Protein AF-A0AA37P7M8-F1 (afdb_monomer_lite)

Structure (mmCIF, N/CA/C/O backbone):
data_AF-A0AA37P7M8-F1
#
_entry.id   AF-A0AA37P7M8-F1
#
loop_
_atom_site.group_PDB
_atom_site.id
_atom_site.type_symbol
_atom_site.label_atom_id
_atom_site.label_alt_id
_atom_site.label_comp_id
_atom_site.label_asym_id
_atom_site.label_entity_id
_atom_site.label_seq_id
_atom_site.pdbx_PDB_ins_code
_atom_site.Cartn_x
_atom_site.Cartn_y
_atom_site.Cartn_z
_atom_site.occupancy
_atom_site.B_iso_or_equiv
_atom_site.auth_seq_id
_atom_site.auth_comp_id
_atom_site.auth_asym_id
_atom_site.auth_atom_id
_atom_site.pdbx_PDB_model_num
ATOM 1 N N . MET A 1 1 ? -0.727 5.115 20.073 1.00 89.38 1 MET A N 1
ATOM 2 C CA . MET A 1 1 ? -0.072 3.844 19.714 1.00 89.38 1 MET A CA 1
ATOM 3 C C . MET A 1 1 ? 0.601 4.039 18.370 1.00 89.38 1 MET A C 1
ATOM 5 O O . MET A 1 1 ? -0.051 4.574 17.479 1.00 89.38 1 MET A O 1
ATOM 9 N N . HIS A 1 2 ? 1.884 3.705 18.242 1.00 94.12 2 HIS A N 1
ATOM 10 C CA . HIS A 1 2 ? 2.540 3.654 16.936 1.00 94.12 2 HIS A CA 1
ATOM 11 C C . HIS A 1 2 ? 2.266 2.283 16.298 1.00 94.12 2 HIS A C 1
ATOM 13 O O . HIS A 1 2 ? 2.020 1.320 17.020 1.00 94.12 2 HIS A O 1
ATOM 19 N N . SER A 1 3 ? 2.297 2.163 14.968 1.00 91.62 3 SER A N 1
ATOM 20 C CA . SER A 1 3 ? 1.986 0.886 14.294 1.00 91.62 3 SER A CA 1
ATOM 21 C C . SER A 1 3 ? 2.922 -0.255 14.703 1.00 91.62 3 SER A C 1
ATOM 23 O O . SER A 1 3 ? 2.508 -1.404 14.713 1.00 91.62 3 SER A O 1
ATOM 25 N N . VAL A 1 4 ? 4.154 0.062 15.110 1.00 94.56 4 VAL A N 1
ATOM 26 C CA . VAL A 1 4 ? 5.128 -0.916 15.640 1.00 94.56 4 VAL A CA 1
ATOM 27 C C . VAL A 1 4 ? 4.699 -1.559 16.961 1.00 94.56 4 VAL A C 1
ATOM 29 O O . VAL A 1 4 ? 5.181 -2.637 17.290 1.00 94.56 4 VAL A O 1
ATOM 32 N N . ASP A 1 5 ? 3.812 -0.904 17.712 1.00 95.75 5 ASP A N 1
ATOM 33 C CA . ASP A 1 5 ? 3.288 -1.411 18.982 1.00 95.75 5 ASP A CA 1
ATOM 34 C C . ASP A 1 5 ? 1.967 -2.173 18.786 1.00 95.75 5 ASP A C 1
ATOM 36 O O . ASP A 1 5 ? 1.519 -2.873 19.693 1.00 95.75 5 ASP A O 1
ATOM 40 N N . PHE A 1 6 ? 1.326 -2.033 17.617 1.00 95.88 6 PHE A N 1
ATOM 41 C CA . PHE A 1 6 ? 0.096 -2.746 17.295 1.00 95.88 6 PHE A CA 1
ATOM 42 C C . PHE A 1 6 ? 0.406 -4.216 17.012 1.00 95.88 6 PHE A C 1
ATOM 44 O O . PHE A 1 6 ? 1.226 -4.537 16.154 1.00 95.88 6 PHE A O 1
ATOM 51 N N . ARG A 1 7 ? -0.273 -5.114 17.728 1.00 95.94 7 ARG A N 1
ATOM 52 C CA . ARG A 1 7 ? -0.126 -6.566 17.554 1.00 95.94 7 ARG A CA 1
ATOM 53 C C . ARG A 1 7 ? -1.306 -7.185 16.829 1.00 95.94 7 ARG A C 1
ATOM 55 O O . ARG A 1 7 ? -1.108 -8.004 15.941 1.00 95.94 7 ARG A O 1
ATOM 62 N N . ASN A 1 8 ? -2.509 -6.848 17.278 1.00 96.69 8 ASN A N 1
ATOM 63 C CA . ASN A 1 8 ? -3.779 -7.281 16.714 1.00 96.69 8 ASN A CA 1
ATOM 64 C C . ASN A 1 8 ? -4.918 -6.449 17.327 1.00 96.69 8 ASN A C 1
ATOM 66 O O . ASN A 1 8 ? -4.778 -5.866 18.406 1.00 96.69 8 ASN A O 1
ATOM 70 N N . ALA A 1 9 ? -6.070 -6.442 16.672 1.00 97.62 9 ALA A N 1
ATOM 71 C CA . ALA A 1 9 ? -7.250 -5.713 17.110 1.00 97.62 9 ALA A CA 1
ATOM 72 C C . ALA A 1 9 ? -7.964 -6.359 18.308 1.00 97.62 9 ALA A C 1
ATOM 74 O O . ALA A 1 9 ? -8.671 -5.664 19.039 1.00 97.62 9 ALA A O 1
ATOM 75 N N . ARG A 1 10 ? -7.763 -7.659 18.569 1.00 97.50 10 ARG A N 1
ATOM 76 C CA . ARG A 1 10 ? -8.403 -8.349 19.706 1.00 97.50 10 ARG A CA 1
ATOM 77 C C . ARG A 1 10 ? -7.943 -7.804 21.052 1.00 97.50 10 ARG A C 1
ATOM 79 O O . ARG A 1 10 ? -8.765 -7.718 21.958 1.00 97.50 10 ARG A O 1
ATOM 86 N N . GLU A 1 11 ? -6.677 -7.404 21.171 1.00 97.62 11 GLU A N 1
ATOM 87 C CA . GLU A 1 11 ? -6.156 -6.729 22.369 1.00 97.62 11 GLU A CA 1
ATOM 88 C C . GLU A 1 11 ? -6.898 -5.403 22.623 1.00 97.62 11 GLU A C 1
ATOM 90 O O . GLU A 1 11 ? -7.331 -5.125 23.740 1.00 97.62 11 GLU A O 1
ATOM 95 N N . LEU A 1 12 ? -7.172 -4.633 21.565 1.00 97.38 12 LEU A N 1
ATOM 96 C CA . LEU A 1 12 ? -7.954 -3.397 21.671 1.00 97.38 12 LEU A CA 1
ATOM 97 C C . LEU A 1 12 ? -9.401 -3.678 22.098 1.00 97.38 12 LEU A C 1
ATOM 99 O O . LEU A 1 12 ? -9.948 -2.979 22.951 1.00 97.38 12 LEU A O 1
ATOM 103 N N . VAL A 1 13 ? -10.022 -4.716 21.531 1.00 97.88 13 VAL A N 1
ATOM 104 C CA . VAL A 1 13 ? -11.373 -5.146 21.920 1.00 97.88 13 VAL A CA 1
ATOM 105 C C . VAL A 1 13 ? -11.405 -5.578 23.388 1.00 97.88 13 VAL A C 1
ATOM 107 O O . VAL A 1 13 ? -12.327 -5.189 24.106 1.00 97.88 13 VAL A O 1
ATOM 110 N N . SER A 1 14 ? -10.409 -6.337 23.864 1.00 97.62 14 SER A N 1
ATOM 111 C CA . SER A 1 14 ? -10.335 -6.741 25.276 1.00 97.62 14 SER A CA 1
ATOM 112 C C . SER A 1 14 ? -10.166 -5.557 26.225 1.00 97.62 14 SER A C 1
ATOM 114 O O . SER A 1 14 ? -10.702 -5.590 27.331 1.00 97.62 14 SER A O 1
ATOM 116 N N . ASP A 1 15 ? -9.523 -4.486 25.760 1.00 96.81 15 ASP A N 1
ATOM 117 C CA . ASP A 1 15 ? -9.385 -3.221 26.488 1.00 96.81 15 ASP A CA 1
ATOM 118 C C . ASP A 1 15 ? -10.652 -2.342 26.411 1.00 96.81 15 ASP A C 1
ATOM 120 O O . ASP A 1 15 ? -10.698 -1.236 26.954 1.00 96.81 15 ASP A O 1
ATOM 124 N N . GLY A 1 16 ? -11.713 -2.822 25.752 1.00 97.56 16 GLY A N 1
ATOM 125 C CA . GLY A 1 16 ? -12.999 -2.134 25.638 1.00 97.56 16 GLY A CA 1
ATOM 126 C C . GLY A 1 16 ? -13.028 -1.016 24.593 1.00 97.56 16 GLY A C 1
ATOM 127 O O . GLY A 1 16 ? -13.950 -0.191 24.604 1.00 97.56 16 GLY A O 1
ATOM 128 N N . VAL A 1 17 ? -12.045 -0.968 23.688 1.00 98.00 17 VAL A N 1
ATOM 129 C CA . VAL A 1 17 ? -12.030 -0.032 22.556 1.00 98.00 17 VAL A CA 1
ATOM 130 C C . VAL A 1 17 ? -13.215 -0.324 21.634 1.00 98.00 17 VAL A C 1
ATOM 132 O O . VAL A 1 17 ? -13.569 -1.473 21.393 1.00 98.00 17 VAL A O 1
ATOM 135 N N . LYS A 1 18 ? -13.845 0.736 21.112 1.00 97.88 18 LYS A N 1
ATOM 136 C CA . LYS A 1 18 ? -15.006 0.641 20.203 1.00 97.88 18 LYS A CA 1
ATOM 137 C C . LYS A 1 18 ? -14.727 1.157 18.794 1.00 97.88 18 LYS A C 1
ATOM 139 O O . LYS A 1 18 ? -15.437 0.812 17.855 1.00 97.88 18 LYS A O 1
ATOM 144 N N . SER A 1 19 ? -13.723 2.016 18.654 1.00 98.00 19 SER A N 1
ATOM 145 C CA . SER A 1 19 ? -13.392 2.672 17.395 1.00 98.00 19 SER A CA 1
ATOM 146 C C . SER A 1 19 ? -11.901 2.959 17.297 1.00 98.00 19 SER A C 1
ATOM 148 O O . SER A 1 19 ? -11.279 3.302 18.304 1.00 98.00 19 SER A O 1
ATOM 150 N N . VAL A 1 20 ? -11.356 2.889 16.085 1.00 97.94 20 VAL A N 1
ATOM 151 C CA . VAL A 1 20 ? -9.937 3.111 15.794 1.00 97.94 20 VAL A CA 1
ATOM 152 C C . VAL A 1 20 ? -9.793 4.093 14.637 1.00 97.94 20 VAL A C 1
ATOM 154 O O . VAL A 1 20 ? -10.392 3.920 13.577 1.00 97.94 20 VAL A O 1
ATOM 157 N N . THR A 1 21 ? -8.953 5.108 14.834 1.00 97.75 21 THR A N 1
ATOM 158 C CA . THR A 1 21 ? -8.524 6.012 13.763 1.00 97.75 21 THR A CA 1
ATOM 159 C C . THR A 1 21 ? -7.102 5.655 13.347 1.00 97.75 21 THR A C 1
ATOM 161 O O . THR A 1 21 ? -6.179 5.755 14.157 1.00 97.75 21 THR A O 1
ATOM 164 N N . VAL A 1 22 ? -6.919 5.271 12.086 1.00 96.69 22 VAL A N 1
ATOM 165 C CA . VAL A 1 22 ? -5.616 4.941 11.495 1.00 96.69 22 VAL A CA 1
ATOM 166 C C . VAL A 1 22 ? -5.102 6.143 10.707 1.00 96.69 22 VAL A C 1
ATOM 168 O O . VAL A 1 22 ? -5.815 6.696 9.872 1.00 96.69 22 VAL A O 1
ATOM 171 N N . ILE A 1 23 ? -3.866 6.568 10.980 1.00 95.50 23 ILE A N 1
ATOM 172 C CA . ILE A 1 23 ? -3.226 7.698 10.294 1.00 95.50 23 ILE A CA 1
ATOM 173 C C . ILE A 1 23 ? -2.213 7.163 9.278 1.00 95.50 23 ILE A C 1
ATOM 175 O O . ILE A 1 23 ? -1.247 6.504 9.657 1.00 95.50 23 ILE A O 1
ATOM 179 N N . GLY A 1 24 ? -2.413 7.493 8.002 1.00 92.31 24 GLY A N 1
ATOM 180 C CA . GLY A 1 24 ? -1.625 6.984 6.878 1.00 92.31 24 GLY A CA 1
ATOM 181 C C . GLY A 1 24 ? -2.404 5.989 6.016 1.00 92.31 24 GLY A C 1
ATOM 182 O O . GLY A 1 24 ? -3.431 5.468 6.433 1.00 92.31 24 GLY A O 1
ATOM 183 N N . SER A 1 25 ? -1.911 5.754 4.799 1.00 92.44 25 SER A N 1
ATOM 184 C CA . SER A 1 25 ? -2.541 4.890 3.785 1.00 92.44 25 SER A CA 1
ATOM 185 C C . SER A 1 25 ? -1.532 3.983 3.064 1.00 92.44 25 SER A C 1
ATOM 187 O O . SER A 1 25 ? -1.726 3.596 1.918 1.00 92.44 25 SER A O 1
ATOM 189 N N . ALA A 1 26 ? -0.411 3.671 3.720 1.00 89.88 26 ALA A N 1
ATOM 190 C CA . ALA A 1 26 ? 0.509 2.638 3.244 1.00 89.88 26 ALA A CA 1
ATOM 191 C C . ALA A 1 26 ? -0.038 1.237 3.577 1.00 89.88 26 ALA A C 1
ATOM 193 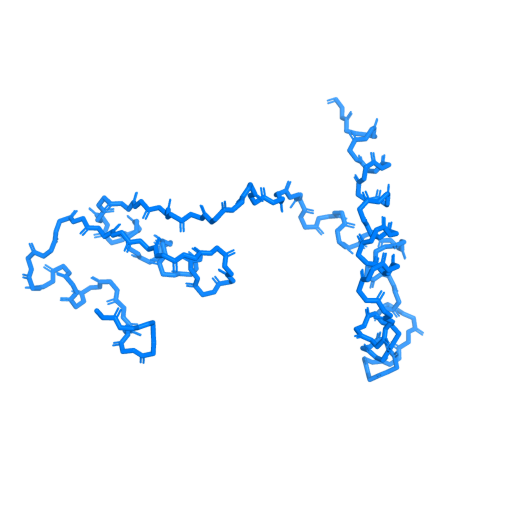O O . ALA A 1 26 ? -1.042 1.118 4.275 1.00 89.88 26 ALA A O 1
ATOM 194 N N . ASN A 1 27 ? 0.654 0.183 3.141 1.00 91.69 27 ASN A N 1
ATOM 195 C CA . ASN A 1 27 ? 0.218 -1.213 3.299 1.00 91.69 27 ASN A CA 1
ATOM 196 C C . ASN A 1 27 ? -0.210 -1.546 4.739 1.00 91.69 27 ASN A C 1
ATOM 198 O O . ASN A 1 27 ? -1.3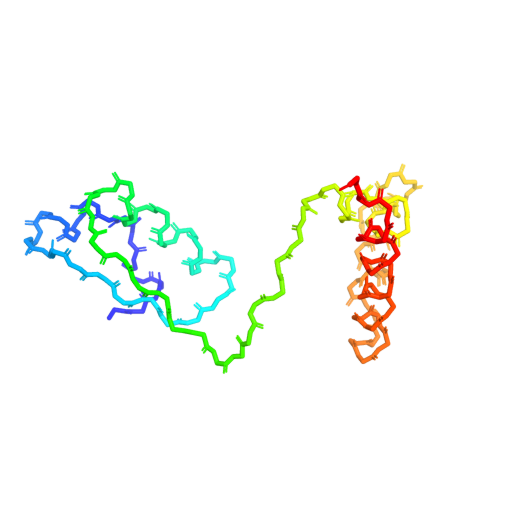49 -1.933 4.965 1.00 91.69 27 ASN A O 1
ATOM 202 N N . THR A 1 28 ? 0.636 -1.234 5.728 1.00 94.81 28 THR A N 1
ATOM 203 C CA . THR A 1 28 ? 0.333 -1.487 7.147 1.00 94.81 28 THR A CA 1
ATOM 204 C C . THR A 1 28 ? -0.949 -0.805 7.627 1.00 94.81 28 THR A C 1
ATOM 206 O O . THR A 1 28 ? -1.622 -1.317 8.513 1.00 94.81 28 THR A O 1
ATOM 209 N N . ALA A 1 29 ? -1.306 0.358 7.077 1.00 95.12 29 ALA A N 1
ATOM 210 C CA . ALA A 1 29 ? -2.540 1.033 7.465 1.00 95.12 29 ALA A CA 1
ATOM 211 C C . ALA A 1 29 ? -3.780 0.253 7.001 1.00 95.12 29 ALA A C 1
ATOM 213 O O . ALA A 1 29 ? -4.766 0.209 7.735 1.00 95.12 29 ALA A O 1
ATOM 214 N N . PHE A 1 30 ? -3.720 -0.374 5.821 1.00 94.31 30 PHE A N 1
ATOM 215 C CA . PHE A 1 30 ? -4.771 -1.266 5.333 1.00 94.31 30 PHE A CA 1
ATOM 216 C C . PHE A 1 30 ? -4.842 -2.555 6.158 1.00 94.31 30 PHE A C 1
ATOM 218 O O . PHE A 1 30 ? -5.937 -2.897 6.593 1.00 94.31 30 PHE A O 1
ATOM 225 N N . ASP A 1 31 ? -3.702 -3.177 6.480 1.00 95.94 31 ASP A N 1
ATOM 226 C CA . ASP A 1 31 ? -3.654 -4.392 7.314 1.00 95.94 31 ASP A CA 1
ATOM 227 C C . ASP A 1 31 ? -4.293 -4.156 8.699 1.00 95.94 31 ASP A C 1
ATOM 229 O O . ASP A 1 31 ? -5.122 -4.930 9.173 1.00 95.94 31 ASP A O 1
ATOM 233 N N . VAL A 1 32 ? -3.951 -3.035 9.349 1.00 97.12 32 VAL A N 1
ATOM 234 C CA . VAL A 1 32 ? -4.513 -2.657 10.659 1.00 97.12 32 VAL A CA 1
ATOM 235 C C . VAL A 1 32 ? -6.004 -2.340 10.558 1.00 97.12 32 VAL A C 1
ATOM 237 O O . VAL A 1 32 ? -6.769 -2.681 11.462 1.00 97.12 32 VAL A O 1
ATOM 240 N N . MET A 1 33 ? -6.427 -1.655 9.491 1.00 96.69 33 MET A N 1
ATOM 241 C CA . MET A 1 33 ? -7.840 -1.352 9.273 1.00 96.69 33 MET A CA 1
ATOM 242 C C . MET A 1 33 ? -8.678 -2.614 9.094 1.00 96.69 33 MET A C 1
ATOM 244 O O . MET A 1 33 ? -9.758 -2.678 9.677 1.00 96.69 33 MET A O 1
ATOM 248 N N . GLU A 1 34 ? -8.196 -3.570 8.299 1.00 97.06 34 GLU A N 1
ATOM 249 C CA . GLU A 1 34 ? -8.862 -4.851 8.059 1.00 97.06 34 G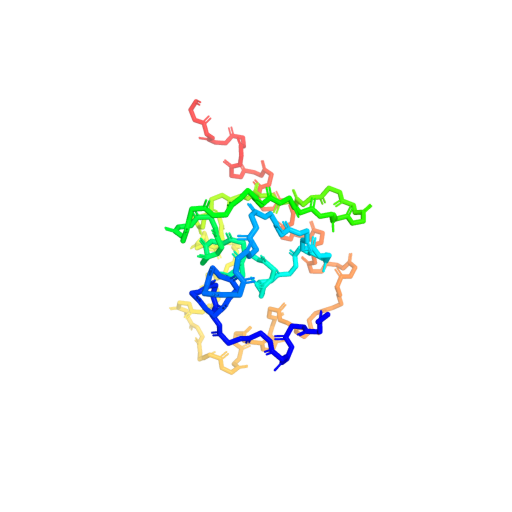LU A CA 1
ATOM 250 C C . GLU A 1 34 ? -9.021 -5.620 9.373 1.00 97.06 34 GLU A C 1
ATOM 252 O O . GLU A 1 34 ? -10.146 -5.908 9.771 1.00 97.06 34 GLU A O 1
ATOM 257 N N . ASP A 1 35 ? -7.935 -5.814 10.129 1.00 98.12 35 ASP A N 1
ATOM 258 C CA . ASP A 1 35 ? -7.980 -6.534 11.410 1.00 98.12 35 ASP A CA 1
ATOM 259 C C . ASP A 1 35 ? -8.927 -5.865 12.429 1.00 98.12 35 ASP A C 1
ATOM 261 O O . ASP A 1 35 ? -9.697 -6.528 13.132 1.00 98.12 35 ASP A O 1
ATOM 265 N N . CYS A 1 36 ? -8.935 -4.527 12.485 1.00 98.06 36 CYS A N 1
ATOM 266 C CA . CYS A 1 36 ? -9.847 -3.780 13.353 1.00 98.06 36 CYS A CA 1
ATOM 267 C C . CYS A 1 36 ? -11.313 -3.902 12.912 1.00 98.06 36 CYS A C 1
ATOM 269 O O . CYS A 1 36 ? -12.182 -4.123 13.760 1.00 98.06 36 CYS A O 1
ATOM 271 N N . HIS A 1 37 ? -11.589 -3.764 11.615 1.00 98.06 37 HIS A N 1
ATOM 272 C CA . HIS A 1 37 ? -12.933 -3.897 11.055 1.00 98.06 37 HIS A CA 1
ATOM 273 C C . HIS A 1 37 ? -13.488 -5.309 11.286 1.00 98.06 37 HIS A C 1
ATOM 275 O O . HIS A 1 37 ? -14.598 -5.460 11.798 1.00 98.06 37 HIS A O 1
ATOM 281 N N . ASP A 1 38 ? -12.689 -6.337 11.005 1.00 98.31 38 ASP A N 1
ATOM 282 C CA . ASP A 1 38 ? -13.066 -7.744 11.163 1.00 98.31 38 ASP A CA 1
ATOM 283 C C . ASP A 1 38 ? -13.256 -8.138 12.631 1.00 98.31 38 ASP A C 1
ATOM 285 O O . ASP A 1 38 ? -14.060 -9.014 12.958 1.00 98.31 38 ASP A O 1
ATOM 289 N N . SER A 1 39 ? -12.578 -7.437 13.541 1.00 97.88 39 SER A N 1
ATOM 290 C CA . SER A 1 39 ? -12.785 -7.553 14.988 1.00 97.88 39 SER A CA 1
ATOM 291 C C . SER A 1 39 ? -14.001 -6.767 15.509 1.00 97.88 39 SER A C 1
ATOM 293 O O . SER A 1 39 ? -14.247 -6.749 16.716 1.00 97.88 39 SER A O 1
ATOM 295 N N . GLY A 1 40 ? -14.781 -6.130 14.629 1.00 97.69 40 GLY A N 1
ATOM 296 C CA . GLY A 1 40 ? -16.014 -5.412 14.969 1.00 97.69 40 GLY A CA 1
ATOM 297 C C . GLY A 1 40 ? -15.808 -3.984 15.484 1.00 97.69 40 GLY A C 1
ATOM 298 O O . GLY A 1 40 ? -16.736 -3.398 16.045 1.00 97.69 40 GLY A O 1
ATOM 299 N N . LEU A 1 41 ? -14.611 -3.413 15.320 1.00 98.31 41 LEU A N 1
ATOM 300 C CA . LEU A 1 41 ? -14.331 -2.024 15.681 1.00 98.31 41 LEU A CA 1
ATOM 301 C C . LEU A 1 41 ? -14.770 -1.084 14.555 1.00 98.31 41 LEU A C 1
ATOM 303 O O . LEU A 1 41 ? -14.548 -1.353 13.376 1.00 98.31 41 LEU A O 1
ATOM 307 N N . GLN A 1 42 ? -15.318 0.080 14.912 1.00 98.31 42 GLN A N 1
ATOM 308 C CA . GLN A 1 42 ? -15.548 1.144 13.934 1.00 98.31 42 GLN A CA 1
ATOM 309 C C . GLN A 1 42 ? -14.204 1.744 13.505 1.00 98.31 42 GLN A C 1
ATOM 311 O O . GLN A 1 42 ? -13.532 2.399 14.305 1.00 98.31 42 GLN A O 1
ATOM 316 N N . THR A 1 43 ? -13.822 1.567 12.245 1.00 97.56 43 THR A N 1
ATOM 317 C CA . THR A 1 43 ? -12.538 2.045 11.720 1.00 97.56 43 THR A CA 1
ATOM 318 C C . THR A 1 43 ? -12.693 3.287 10.848 1.00 97.56 43 THR A C 1
ATOM 320 O O . THR A 1 43 ? -13.661 3.436 10.102 1.00 97.56 43 THR A O 1
ATOM 323 N N . THR A 1 44 ? -11.720 4.195 10.950 1.00 97.25 44 THR A N 1
ATOM 324 C CA . THR A 1 44 ? -11.605 5.386 10.098 1.00 97.25 44 THR A CA 1
ATOM 325 C C . THR A 1 44 ? -10.148 5.580 9.686 1.00 97.25 44 THR A C 1
ATOM 327 O O . THR A 1 44 ? -9.277 5.684 10.549 1.00 97.25 44 THR A O 1
ATOM 330 N N . MET A 1 45 ? -9.875 5.699 8.384 1.00 95.81 45 MET A N 1
ATOM 331 C CA . MET A 1 45 ? -8.551 6.070 7.870 1.00 95.81 45 MET A CA 1
ATOM 332 C C . MET A 1 45 ? -8.466 7.574 7.610 1.00 95.81 45 MET A C 1
ATOM 334 O O . MET A 1 45 ? -9.337 8.151 6.960 1.00 95.81 45 MET A O 1
ATOM 338 N N . ILE A 1 46 ? -7.378 8.198 8.057 1.00 95.38 46 ILE A N 1
ATOM 339 C CA . ILE A 1 46 ? -7.008 9.565 7.691 1.00 95.38 46 ILE A CA 1
ATOM 340 C C . ILE A 1 46 ? -5.777 9.514 6.787 1.00 95.38 46 ILE A C 1
ATOM 342 O O . ILE A 1 46 ? -4.674 9.173 7.219 1.00 95.38 46 ILE A O 1
ATOM 346 N N . GLN A 1 47 ? -5.972 9.904 5.531 1.00 93.75 47 GLN A N 1
ATOM 347 C CA . GLN A 1 47 ? -4.936 10.016 4.505 1.00 93.75 47 GLN A CA 1
ATOM 348 C C . GLN A 1 47 ? -4.675 11.489 4.159 1.00 93.75 47 GLN A C 1
ATOM 350 O O . GLN A 1 47 ? -5.586 12.313 4.212 1.00 93.75 47 GLN A O 1
ATOM 355 N N . ARG A 1 48 ? -3.428 11.840 3.811 1.00 91.75 48 ARG A N 1
ATOM 356 C CA . ARG A 1 48 ? -3.060 13.226 3.450 1.00 91.75 48 ARG A CA 1
ATOM 357 C C . ARG A 1 48 ? -3.615 13.635 2.084 1.00 91.75 48 ARG A C 1
ATOM 359 O O . ARG A 1 48 ? -4.082 14.757 1.924 1.00 91.75 48 ARG A O 1
ATOM 366 N N . SER A 1 49 ? -3.515 12.729 1.120 1.00 87.62 49 SER A N 1
ATOM 367 C CA . SER A 1 49 ? -3.950 12.899 -0.265 1.00 87.62 49 SER A CA 1
ATOM 368 C C . SER A 1 49 ? -4.854 11.730 -0.646 1.00 87.62 49 SER A C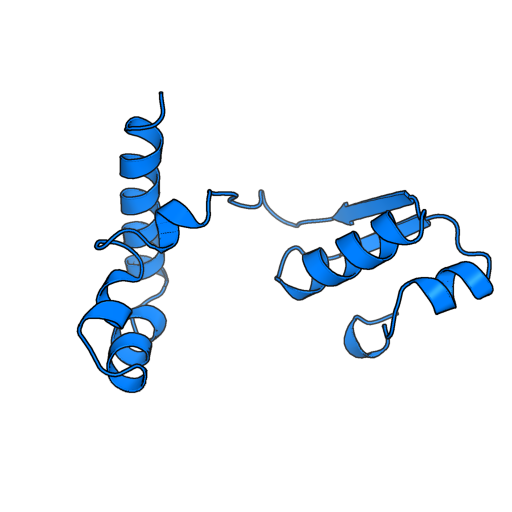 1
ATOM 370 O O . SER A 1 49 ? -4.872 10.720 0.057 1.00 87.62 49 SER A O 1
ATOM 372 N N . GLU A 1 50 ? -5.586 11.859 -1.751 1.00 85.69 50 GLU A N 1
ATOM 373 C CA . GLU A 1 50 ? -6.376 10.758 -2.307 1.00 85.69 50 GLU A CA 1
ATOM 374 C C . GLU A 1 50 ? -5.501 9.514 -2.519 1.00 85.69 50 GLU A C 1
ATOM 376 O O . GLU A 1 50 ? -4.390 9.607 -3.050 1.00 85.69 50 GLU A O 1
ATOM 381 N N . THR A 1 51 ? -6.002 8.351 -2.095 1.00 85.69 51 THR A N 1
ATOM 382 C CA . THR A 1 51 ? -5.351 7.072 -2.385 1.00 85.69 51 THR A CA 1
ATOM 383 C C . THR A 1 51 ? -5.774 6.604 -3.764 1.00 85.69 51 THR A C 1
ATOM 385 O O . THR A 1 51 ? -6.959 6.518 -4.082 1.00 85.69 51 THR A O 1
ATOM 388 N N . TYR A 1 52 ? -4.779 6.294 -4.585 1.00 85.38 52 TYR A N 1
ATOM 389 C CA . TYR A 1 52 ? -4.984 5.751 -5.912 1.00 85.38 52 TYR A CA 1
ATOM 390 C C . TYR A 1 52 ? -5.248 4.243 -5.822 1.00 85.38 52 TYR A C 1
ATOM 392 O O . TYR A 1 52 ? -4.328 3.470 -5.561 1.00 85.38 52 TYR A O 1
ATOM 400 N N . VAL A 1 53 ? -6.508 3.840 -6.000 1.00 87.62 53 VAL A N 1
ATOM 401 C CA . VAL A 1 53 ? -6.956 2.442 -5.915 1.00 87.62 53 VAL A CA 1
ATOM 402 C C . VAL A 1 53 ? -7.175 1.897 -7.321 1.00 87.62 53 VAL A C 1
ATOM 404 O O . VAL A 1 53 ? -7.911 2.493 -8.104 1.00 87.62 53 VAL A O 1
ATOM 407 N N . VAL A 1 54 ? -6.548 0.764 -7.633 1.00 90.19 54 VAL A N 1
ATOM 408 C CA . VAL A 1 54 ? -6.726 0.034 -8.896 1.00 90.19 54 VAL A CA 1
ATOM 409 C C . VAL A 1 54 ? -6.791 -1.471 -8.631 1.00 90.19 54 VAL A C 1
ATOM 411 O O . VAL A 1 54 ? -6.227 -1.933 -7.633 1.00 90.19 54 VAL A O 1
ATOM 414 N N . PRO A 1 55 ? -7.438 -2.259 -9.504 1.00 91.25 55 PRO A N 1
ATOM 415 C CA . PRO A 1 55 ? -7.395 -3.712 -9.419 1.00 91.25 55 PRO A CA 1
ATOM 416 C C . PRO A 1 55 ? -5.962 -4.250 -9.525 1.00 91.25 55 PRO A C 1
ATOM 418 O O . PRO A 1 55 ? -5.153 -3.756 -10.311 1.00 91.25 55 PRO A O 1
ATOM 421 N N . MET A 1 56 ? -5.655 -5.336 -8.811 1.00 89.88 56 MET A N 1
ATOM 422 C CA . MET A 1 56 ? -4.343 -5.999 -8.910 1.00 89.88 56 MET A CA 1
ATOM 423 C C . MET A 1 56 ? -4.019 -6.495 -10.326 1.00 89.88 56 MET A C 1
ATOM 425 O O . MET A 1 56 ? -2.849 -6.614 -10.690 1.00 89.88 56 MET A O 1
ATOM 429 N N . THR A 1 57 ? -5.038 -6.738 -11.152 1.00 91.12 57 THR A N 1
ATOM 430 C CA . THR A 1 57 ? -4.871 -7.111 -12.563 1.00 91.12 57 THR A CA 1
ATOM 431 C C . THR A 1 57 ? -4.159 -6.032 -13.377 1.00 91.12 57 THR A C 1
ATOM 433 O O . THR A 1 57 ? -3.458 -6.367 -14.328 1.00 91.12 57 THR A O 1
ATOM 436 N N . TYR A 1 58 ? -4.257 -4.759 -12.984 1.00 92.44 58 TYR A N 1
ATOM 437 C CA . TYR A 1 58 ? -3.551 -3.668 -13.656 1.00 92.44 58 TYR A CA 1
ATOM 438 C C . TYR A 1 58 ? -2.046 -3.757 -13.412 1.00 92.44 58 TYR A C 1
ATOM 440 O O . TYR A 1 58 ? -1.256 -3.608 -14.340 1.00 92.44 58 TYR A O 1
ATOM 448 N N . PHE A 1 59 ? -1.643 -4.065 -12.176 1.00 88.56 59 PHE A N 1
ATOM 449 C CA . PHE A 1 59 ? -0.239 -4.290 -11.840 1.00 88.56 59 PHE A CA 1
ATOM 450 C C . PHE A 1 59 ? 0.315 -5.541 -12.526 1.00 88.56 59 PHE A C 1
ATOM 452 O O . PHE A 1 59 ? 1.450 -5.524 -12.995 1.00 88.56 59 PHE A O 1
ATOM 459 N N . ALA A 1 60 ? -0.483 -6.607 -12.625 1.00 88.06 60 ALA A N 1
ATOM 460 C CA . ALA A 1 60 ? -0.096 -7.851 -13.291 1.00 88.06 60 ALA A CA 1
ATOM 461 C C . ALA A 1 60 ? -0.024 -7.742 -14.829 1.00 88.06 60 ALA A C 1
ATOM 463 O O . ALA A 1 60 ? 0.441 -8.674 -15.488 1.00 88.06 60 ALA A O 1
ATOM 464 N N . HIS A 1 61 ? -0.473 -6.627 -15.415 1.00 90.75 61 HIS A N 1
ATOM 465 C CA . HIS A 1 61 ? -0.408 -6.404 -16.854 1.00 90.75 61 HIS A CA 1
ATOM 466 C C . HIS A 1 61 ? 1.053 -6.457 -17.353 1.00 90.75 61 HIS A C 1
ATOM 468 O O . HIS A 1 61 ? 1.950 -5.962 -16.663 1.00 90.75 61 HIS A O 1
ATOM 474 N N . PRO A 1 62 ? 1.335 -6.981 -18.566 1.00 91.50 62 PRO A N 1
ATOM 475 C CA . PRO A 1 62 ? 2.700 -7.048 -19.090 1.00 91.50 62 PRO A CA 1
ATOM 476 C C . PRO A 1 62 ? 3.449 -5.705 -19.130 1.00 91.50 62 PRO A C 1
ATOM 478 O O . PRO A 1 62 ? 4.666 -5.685 -18.986 1.00 91.50 62 PRO A O 1
ATOM 481 N N . MET A 1 63 ? 2.735 -4.581 -19.287 1.00 89.38 63 MET A N 1
ATOM 482 C CA . MET A 1 63 ? 3.325 -3.230 -19.223 1.00 89.38 63 MET A CA 1
ATOM 483 C C . MET A 1 63 ? 3.500 -2.678 -17.796 1.00 89.38 63 MET A C 1
ATOM 485 O O . MET A 1 63 ? 4.118 -1.629 -17.630 1.00 89.38 63 MET A O 1
ATOM 489 N N . GLY A 1 64 ? 2.927 -3.336 -16.787 1.00 89.06 64 GLY A N 1
ATOM 490 C CA . GLY A 1 64 ? 3.126 -3.045 -15.369 1.00 89.06 64 GLY A CA 1
ATOM 491 C C . GLY A 1 64 ? 4.306 -3.848 -14.824 1.00 89.06 64 GLY A C 1
ATOM 492 O O . GLY A 1 64 ? 5.454 -3.632 -15.207 1.00 89.06 64 GLY A O 1
ATOM 493 N N . LEU A 1 65 ? 4.028 -4.822 -13.960 1.00 90.56 65 LEU A N 1
ATOM 494 C CA . LEU A 1 65 ? 5.029 -5.712 -13.360 1.00 90.56 65 LEU A CA 1
ATOM 495 C C . LEU A 1 65 ? 5.408 -6.898 -14.269 1.00 90.56 65 LEU A C 1
ATOM 497 O O . LEU A 1 65 ? 5.996 -7.873 -13.809 1.00 90.56 65 LEU A O 1
ATOM 501 N N . GLY A 1 66 ? 5.121 -6.832 -15.573 1.00 91.06 66 GLY A N 1
ATOM 502 C CA . GLY A 1 66 ? 5.417 -7.913 -16.518 1.00 91.06 66 GLY A CA 1
ATOM 503 C C . GLY A 1 66 ? 6.897 -8.288 -16.632 1.00 91.06 66 GLY A C 1
ATOM 504 O O . GLY A 1 66 ? 7.201 -9.419 -17.005 1.00 91.06 66 GLY A O 1
ATOM 505 N N . ALA A 1 67 ? 7.813 -7.385 -16.263 1.00 91.94 67 ALA A N 1
ATOM 506 C CA . ALA A 1 67 ? 9.250 -7.662 -16.212 1.00 91.94 67 ALA A CA 1
ATOM 507 C C . ALA A 1 67 ? 9.588 -8.867 -15.312 1.00 91.94 67 ALA A C 1
ATOM 509 O O . ALA A 1 67 ? 10.447 -9.669 -15.675 1.00 91.94 67 ALA A O 1
ATOM 510 N N . TYR A 1 68 ? 8.855 -9.055 -14.207 1.00 93.81 68 TYR A N 1
ATOM 511 C CA . TYR A 1 68 ? 9.038 -10.186 -13.285 1.00 93.81 68 TYR A CA 1
ATOM 512 C C . TYR A 1 68 ? 8.680 -11.546 -13.904 1.00 93.81 68 TYR A C 1
ATOM 514 O O . TYR A 1 68 ? 9.032 -12.582 -13.351 1.00 93.81 68 TYR A O 1
ATOM 522 N N . ASN A 1 69 ? 8.001 -11.568 -15.054 1.00 94.38 69 ASN A N 1
ATOM 523 C CA . ASN A 1 69 ? 7.672 -12.812 -15.752 1.00 94.38 69 ASN A CA 1
ATOM 524 C C . ASN A 1 69 ? 8.785 -13.277 -16.703 1.00 94.38 69 ASN A C 1
ATOM 526 O O . ASN A 1 69 ? 8.726 -14.403 -17.194 1.00 94.38 69 ASN A O 1
ATOM 530 N N . ILE A 1 70 ? 9.755 -12.412 -17.022 1.00 95.38 70 ILE A N 1
ATOM 531 C CA . ILE A 1 70 ? 10.768 -12.671 -18.060 1.00 95.38 70 ILE A CA 1
ATOM 532 C C . ILE A 1 70 ? 12.212 -12.425 -17.602 1.00 95.38 70 ILE A C 1
ATOM 534 O O . ILE A 1 70 ? 13.136 -12.845 -18.296 1.00 95.38 70 ILE A O 1
ATOM 538 N N . LEU A 1 71 ? 12.414 -11.763 -16.461 1.00 95.94 71 LEU A N 1
ATOM 539 C CA . LEU A 1 71 ? 13.721 -11.500 -15.859 1.00 95.94 71 LEU A CA 1
ATOM 540 C C . LEU A 1 71 ? 13.824 -12.159 -14.474 1.00 95.94 71 LEU A C 1
ATOM 542 O O . LEU A 1 71 ? 12.795 -12.365 -13.826 1.00 95.94 71 LEU A O 1
ATOM 546 N N . PRO A 1 72 ? 15.046 -12.448 -13.988 1.00 97.56 72 PRO A N 1
ATOM 547 C CA . PRO A 1 72 ? 15.281 -12.724 -12.573 1.00 97.56 72 PRO A CA 1
ATOM 548 C C . PRO A 1 72 ? 14.743 -11.595 -11.683 1.00 97.56 72 PRO A C 1
ATOM 550 O O . PRO A 1 72 ? 14.749 -10.425 -12.079 1.00 97.56 72 PRO A O 1
ATOM 553 N N . THR A 1 73 ? 14.285 -11.938 -10.478 1.00 95.50 73 THR A N 1
ATOM 554 C CA . THR A 1 73 ? 13.660 -10.986 -9.544 1.00 95.50 73 THR A CA 1
ATOM 555 C C . THR A 1 73 ? 14.569 -9.797 -9.248 1.00 95.50 73 THR A C 1
ATOM 557 O O . THR A 1 73 ? 14.112 -8.661 -9.276 1.00 95.50 73 THR A O 1
ATOM 560 N N . GLU A 1 74 ? 15.860 -10.041 -9.034 1.00 96.50 74 GLU A N 1
ATOM 561 C CA . GLU A 1 74 ? 16.860 -9.015 -8.745 1.00 96.50 74 GLU A CA 1
ATOM 562 C C . GLU A 1 74 ? 17.023 -7.992 -9.882 1.00 96.50 74 GLU A C 1
ATOM 564 O O . GLU A 1 74 ? 17.164 -6.793 -9.628 1.00 96.50 74 GLU A O 1
ATOM 569 N N . ASP A 1 75 ? 16.940 -8.446 -11.135 1.00 96.00 75 ASP A N 1
ATOM 570 C CA . ASP A 1 75 ? 17.042 -7.590 -12.316 1.00 96.00 75 ASP A CA 1
ATOM 571 C C . ASP A 1 75 ? 15.743 -6.800 -12.523 1.00 96.00 75 ASP A C 1
ATOM 573 O O . ASP A 1 75 ? 15.767 -5.600 -12.816 1.00 96.00 75 ASP A O 1
ATOM 577 N N . ALA A 1 76 ? 14.593 -7.454 -12.330 1.00 94.00 76 ALA A N 1
ATOM 578 C CA . ALA A 1 76 ? 13.287 -6.807 -12.382 1.00 94.00 76 ALA A CA 1
ATOM 579 C C . ALA A 1 76 ? 13.152 -5.725 -11.297 1.00 94.00 76 ALA A C 1
ATOM 581 O O . ALA A 1 76 ? 12.710 -4.613 -11.598 1.00 94.00 76 ALA A O 1
ATOM 582 N N . ASP A 1 77 ? 13.604 -6.003 -10.072 1.00 93.94 77 ASP A N 1
ATOM 583 C CA . ASP A 1 77 ? 13.609 -5.055 -8.957 1.00 93.94 77 ASP A CA 1
ATOM 584 C C . ASP A 1 77 ? 14.430 -3.808 -9.284 1.00 93.94 77 ASP A C 1
ATOM 586 O O . ASP A 1 77 ? 13.961 -2.687 -9.064 1.00 93.94 77 ASP A O 1
ATOM 590 N N . ALA A 1 78 ? 15.629 -3.985 -9.847 1.00 92.50 78 ALA A N 1
ATOM 591 C CA . ALA A 1 78 ? 16.495 -2.877 -10.235 1.00 92.50 78 ALA A CA 1
ATOM 592 C C . ALA A 1 78 ? 15.842 -1.976 -11.295 1.00 92.50 78 ALA A C 1
ATOM 594 O O . ALA A 1 78 ? 15.963 -0.752 -11.227 1.00 92.50 78 ALA A O 1
ATOM 595 N N . ILE A 1 79 ? 15.111 -2.552 -12.251 1.00 88.75 79 ILE A N 1
ATOM 596 C CA . ILE A 1 79 ? 14.422 -1.794 -13.304 1.00 88.75 79 ILE A CA 1
ATOM 597 C C . ILE A 1 79 ? 13.187 -1.075 -12.748 1.00 88.75 79 ILE A C 1
ATOM 599 O O . ILE A 1 79 ? 13.022 0.130 -12.958 1.00 88.75 79 ILE A O 1
ATOM 603 N N . VAL A 1 80 ? 12.321 -1.800 -12.037 1.00 88.12 80 VAL A N 1
ATOM 604 C CA . VAL A 1 80 ? 11.028 -1.287 -11.561 1.00 88.12 80 VAL A CA 1
ATOM 605 C C . VAL A 1 80 ? 11.223 -0.247 -10.459 1.00 88.12 80 VAL A C 1
ATOM 607 O O . VAL A 1 80 ? 10.593 0.811 -10.497 1.00 88.12 80 VAL A O 1
ATOM 610 N N . ASN A 1 81 ? 12.139 -0.498 -9.521 1.00 88.75 81 ASN A N 1
ATOM 611 C CA . ASN A 1 81 ? 12.331 0.337 -8.333 1.00 88.75 81 ASN A CA 1
ATOM 612 C C . ASN A 1 81 ? 13.559 1.257 -8.410 1.00 88.75 81 ASN A C 1
ATOM 614 O O . ASN A 1 81 ? 13.663 2.195 -7.621 1.00 88.75 81 ASN A O 1
ATOM 618 N N . GLY A 1 82 ? 14.486 1.027 -9.346 1.00 89.56 82 GLY A N 1
ATOM 619 C CA . GLY A 1 82 ? 15.686 1.858 -9.515 1.00 89.56 82 GLY A CA 1
ATOM 620 C C . GLY A 1 82 ? 15.495 3.083 -10.414 1.00 89.56 82 GLY A C 1
ATOM 621 O O . GLY A 1 82 ? 16.375 3.943 -10.478 1.00 89.56 82 GLY A O 1
ATOM 622 N N . SER A 1 83 ? 14.360 3.195 -11.114 1.00 84.62 83 SER A N 1
ATOM 623 C CA . SER A 1 83 ? 14.071 4.352 -11.967 1.00 84.62 83 SER A CA 1
ATOM 624 C C . SER A 1 83 ? 13.694 5.604 -11.148 1.00 84.62 83 SER A C 1
ATOM 626 O O . SER A 1 83 ? 13.122 5.494 -10.060 1.00 84.62 83 SER A O 1
ATOM 628 N N . PRO A 1 84 ? 13.960 6.831 -11.643 1.00 90.88 84 PRO A N 1
ATOM 629 C CA . PRO A 1 84 ? 13.511 8.042 -10.962 1.00 90.88 84 PRO A CA 1
ATOM 630 C C . PRO A 1 84 ? 11.987 8.058 -10.793 1.00 90.88 84 PRO A C 1
ATOM 632 O O . PRO A 1 84 ? 11.253 8.022 -11.782 1.00 90.88 84 PRO A O 1
ATOM 635 N N . LEU A 1 85 ? 11.502 8.202 -9.553 1.00 86.19 85 LEU A N 1
ATOM 636 C CA . LEU A 1 85 ? 10.065 8.178 -9.227 1.00 86.19 85 LEU A CA 1
ATOM 637 C C . LEU A 1 85 ? 9.230 9.168 -10.053 1.00 86.19 85 LEU A C 1
ATOM 639 O O . LEU A 1 85 ? 8.104 8.862 -10.445 1.00 86.19 85 LEU A O 1
ATOM 643 N N . ALA A 1 86 ? 9.794 10.339 -10.366 1.00 88.69 86 ALA A N 1
ATOM 644 C CA . ALA A 1 86 ? 9.147 11.355 -11.198 1.00 88.69 86 ALA A CA 1
ATOM 645 C C . ALA A 1 86 ? 8.846 10.881 -12.635 1.00 88.69 86 ALA A C 1
ATOM 647 O O . ALA A 1 86 ? 7.960 11.440 -13.281 1.00 88.69 86 ALA A O 1
ATOM 648 N N . VAL A 1 87 ? 9.560 9.863 -13.121 1.0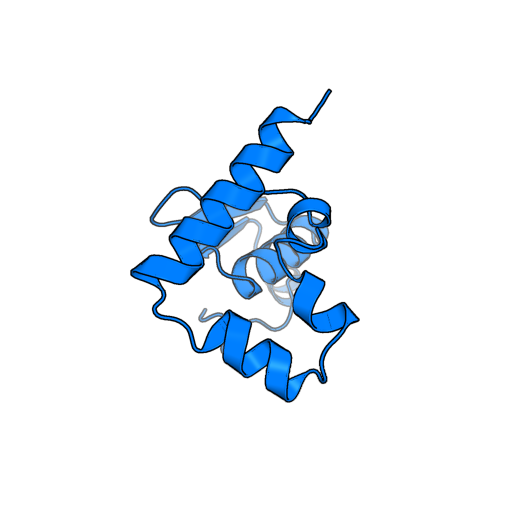0 88.69 87 VAL A N 1
ATOM 649 C CA . VAL A 1 87 ? 9.374 9.255 -14.443 1.00 88.69 87 VAL A CA 1
ATOM 650 C C . VAL A 1 87 ? 8.618 7.935 -14.311 1.00 88.69 87 VAL A C 1
ATOM 652 O O . VAL A 1 87 ? 7.522 7.815 -14.858 1.00 88.69 87 VAL A O 1
ATOM 655 N N . GLY A 1 88 ? 9.146 6.981 -13.534 1.00 87.12 88 GLY A N 1
ATOM 656 C CA . GLY A 1 88 ? 8.575 5.637 -13.393 1.00 87.12 88 GLY A CA 1
ATOM 657 C C . GLY A 1 88 ? 7.131 5.655 -12.892 1.00 87.12 88 GLY A C 1
ATOM 658 O O . GLY A 1 88 ? 6.248 5.069 -13.516 1.00 87.12 88 GLY A O 1
ATOM 659 N N . GLY A 1 89 ? 6.843 6.439 -11.846 1.00 86.00 89 GLY A N 1
ATOM 660 C CA . GLY A 1 89 ? 5.485 6.555 -11.308 1.00 86.00 89 GLY A CA 1
ATOM 661 C C . GLY A 1 89 ? 4.492 7.188 -12.290 1.00 86.00 89 GLY A C 1
ATOM 662 O O . GLY A 1 89 ? 3.316 6.826 -12.317 1.00 86.00 89 GLY A O 1
ATOM 663 N N . ARG A 1 90 ? 4.950 8.114 -13.144 1.00 88.38 90 ARG A N 1
ATOM 664 C CA . ARG A 1 90 ? 4.101 8.745 -14.169 1.00 88.38 90 ARG A CA 1
ATOM 665 C C . ARG A 1 90 ? 3.819 7.803 -15.331 1.00 88.38 90 ARG A C 1
ATOM 667 O O . ARG A 1 90 ? 2.687 7.796 -15.806 1.00 88.38 90 ARG A O 1
ATOM 674 N N . LEU A 1 91 ? 4.806 7.014 -15.754 1.00 89.25 91 LEU A N 1
ATOM 675 C CA . LEU A 1 91 ? 4.623 5.971 -16.764 1.00 89.25 91 LEU A CA 1
ATOM 676 C C . LEU A 1 91 ? 3.642 4.905 -16.273 1.00 89.25 91 LEU A C 1
ATOM 678 O O . LEU A 1 91 ? 2.669 4.623 -16.966 1.00 89.25 91 LEU A O 1
ATOM 682 N N . LEU A 1 92 ? 3.821 4.403 -15.047 1.00 88.75 92 LEU A N 1
ATOM 683 C CA . LEU A 1 92 ? 2.923 3.407 -14.460 1.00 88.75 92 LEU A CA 1
ATOM 684 C C . LEU A 1 92 ? 1.478 3.921 -14.355 1.00 88.75 92 LEU A C 1
ATOM 686 O O . LEU A 1 92 ? 0.535 3.206 -14.680 1.00 88.75 92 LEU A O 1
ATOM 690 N N . ARG A 1 93 ? 1.288 5.196 -13.991 1.00 89.81 93 ARG A N 1
ATOM 691 C CA . ARG A 1 93 ? -0.043 5.824 -13.995 1.00 89.81 93 ARG A CA 1
ATOM 692 C C . ARG A 1 93 ? -0.689 5.840 -15.385 1.00 89.81 93 ARG A C 1
ATOM 694 O O . ARG A 1 93 ? -1.901 5.682 -15.475 1.00 89.81 93 ARG A O 1
ATOM 701 N N . LEU A 1 94 ? 0.080 6.075 -16.451 1.00 91.75 94 LEU A N 1
ATOM 702 C CA . LEU A 1 94 ? -0.452 6.062 -17.819 1.00 91.75 94 LEU A CA 1
ATOM 703 C C . LEU A 1 94 ? -0.857 4.653 -18.250 1.00 91.75 94 LEU A C 1
ATOM 705 O O . LEU A 1 94 ? -1.913 4.506 -18.851 1.00 91.75 94 LEU A O 1
ATOM 709 N N . VAL A 1 95 ? -0.061 3.643 -17.890 1.00 92.50 95 VAL A N 1
ATOM 710 C CA . VAL A 1 95 ? -0.398 2.225 -18.091 1.00 92.50 95 VAL A CA 1
ATOM 711 C C . VAL A 1 95 ? -1.744 1.934 -17.429 1.00 92.50 95 VAL A C 1
ATOM 713 O O . VAL A 1 95 ? -2.717 1.659 -18.121 1.00 92.50 95 VAL A O 1
ATOM 716 N N . HIS A 1 96 ? -1.874 2.187 -16.125 1.00 94.00 96 HIS A N 1
ATOM 717 C CA . HIS A 1 96 ? -3.140 1.986 -15.415 1.00 94.00 96 HIS A CA 1
ATOM 718 C C . HIS A 1 96 ? -4.323 2.773 -16.008 1.00 94.00 96 HIS A C 1
ATOM 720 O O . HIS A 1 96 ? -5.445 2.278 -16.014 1.00 94.00 96 HIS A O 1
ATOM 726 N N . ALA A 1 97 ? -4.095 3.983 -16.531 1.00 93.31 97 ALA A N 1
ATOM 727 C CA . ALA A 1 97 ? -5.139 4.751 -17.208 1.00 93.31 97 ALA A CA 1
ATOM 728 C C . ALA A 1 97 ? -5.593 4.105 -18.529 1.00 93.31 97 ALA A C 1
ATOM 730 O O . ALA A 1 97 ? -6.773 4.194 -18.853 1.00 93.31 97 ALA A O 1
ATOM 731 N N . MET A 1 98 ? -4.692 3.452 -19.272 1.00 93.44 98 MET A N 1
ATOM 732 C CA . MET A 1 98 ? -5.057 2.666 -20.456 1.00 93.44 98 MET A CA 1
ATOM 733 C C . MET A 1 98 ? -5.919 1.463 -20.064 1.00 93.44 98 MET A C 1
ATOM 735 O O . MET A 1 98 ? -6.946 1.236 -20.685 1.00 93.44 98 MET A O 1
ATOM 739 N N . GLN A 1 99 ? -5.560 0.749 -18.994 1.00 93.00 99 GLN A N 1
ATOM 740 C CA . GLN A 1 99 ? -6.343 -0.399 -18.517 1.00 93.00 99 GLN A CA 1
ATOM 741 C C . GLN A 1 99 ? -7.733 0.025 -18.026 1.00 93.00 99 GLN A C 1
ATOM 743 O O . GLN A 1 99 ? -8.713 -0.640 -18.335 1.00 93.00 99 GLN A O 1
ATOM 748 N N . ALA A 1 100 ? -7.837 1.173 -17.350 1.00 93.31 100 ALA A N 1
ATOM 749 C CA . ALA A 1 100 ? -9.124 1.735 -16.934 1.00 93.31 100 ALA A CA 1
ATOM 750 C C . ALA A 1 100 ? -10.044 2.103 -18.103 1.00 93.31 100 ALA A C 1
ATOM 752 O O . ALA A 1 100 ? -11.260 2.057 -17.963 1.00 93.31 100 ALA A O 1
ATOM 753 N N . GLN A 1 101 ? -9.488 2.464 -19.261 1.00 94.25 101 GLN A N 1
ATOM 754 C CA . GLN A 1 101 ? -10.282 2.727 -20.466 1.00 94.25 101 GLN A CA 1
ATOM 755 C C . GLN A 1 101 ? -10.809 1.447 -21.128 1.00 94.25 101 GLN A C 1
ATOM 757 O O . GLN A 1 101 ? -11.721 1.530 -21.946 1.00 94.25 101 GLN A O 1
ATOM 762 N N . GLU A 1 102 ? -10.230 0.292 -20.801 1.00 90.88 102 GLU A N 1
ATOM 763 C CA . GLU A 1 102 ? -10.623 -1.019 -21.325 1.00 90.88 102 GLU A CA 1
ATOM 764 C C . GLU A 1 102 ? -11.649 -1.733 -20.427 1.00 90.88 102 GLU A C 1
ATOM 766 O O . GLU A 1 102 ? -12.118 -2.818 -20.779 1.00 90.88 102 GLU A O 1
ATOM 771 N N . GLU A 1 103 ? -12.011 -1.149 -19.278 1.00 89.38 103 GLU A N 1
ATOM 772 C CA . GLU A 1 103 ? -13.059 -1.691 -18.411 1.00 89.38 103 GLU A CA 1
ATOM 773 C C . GLU A 1 103 ? -14.455 -1.586 -19.064 1.00 89.38 103 GLU A C 1
ATOM 775 O O . GLU A 1 103 ? -14.724 -0.618 -19.781 1.00 89.38 103 GLU A O 1
ATOM 780 N N . PRO A 1 104 ? -15.330 -2.592 -18.855 1.00 84.19 104 PRO A N 1
ATOM 781 C CA . PRO A 1 104 ? -16.662 -2.661 -19.464 1.00 84.19 104 PRO A CA 1
ATOM 782 C C . PRO A 1 104 ? -17.656 -1.607 -18.956 1.00 84.19 104 PRO A C 1
ATOM 784 O O . PRO A 1 104 ? -17.569 -1.206 -17.773 1.00 84.19 104 PRO A O 1
#

Organism: NCBI:txid700344

Secondary structure (DSSP, 8-state):
--GGG---HHHHHHTT--EEEEE--SHHHHHHHHHHHHTT-EEEEE-SS------HHHHTSTTTGGGGGTS-HHHHHHHHHHS-HHHHHHHHHHHHHHHHHT--

Foldseek 3Di:
DDLVPDDALVVVVVVVAAADEAEEDPPSSVVRQVRNVVVNHHYHYDYPDDDDDDDVVLCVPCQHL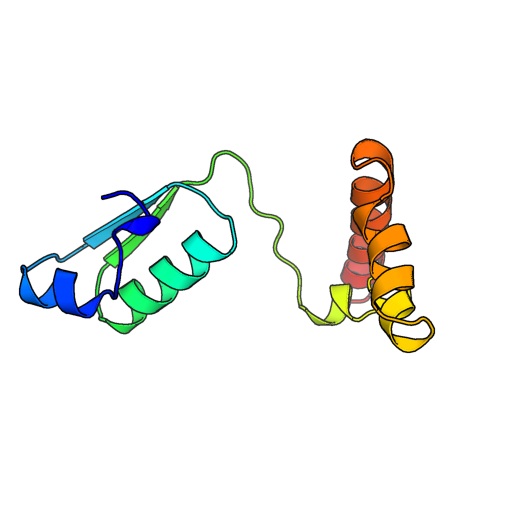VCVVPDPPVVSCCVQVVDDCVPNVVSSVVSRVVVVVVDD

Sequence (104 aa):
MHSVDFRNARELVSDGVKSVTVIGSANTAFDVMEDCHDSGLQTTMIQRSETYVVPMTYFAHPMGLGAYNILPTEDADAIVNGSPLAVGGRLLRLVHAMQAQEEP

Radius of gyration: 18.04 Å; chains: 1; bounding box: 34×26×48 Å

InterPro domains:
  IPR036188 FAD/NAD(P)-binding domain superfamily [G3DSA:3.50.50.60] (1-81)
  IPR036188 FAD/NAD(P)-binding domain superfamily [SSF51905] (2-79)

pLDDT: mean 93.14, std 3.9, range [84.19, 98.31]